Protein AF-I6QTQ9-F1 (afdb_monomer_lite)

InterPro domains:
  IPR035966 Phosphofructokinase superfamily [SSF53784] (1-137)

Foldseek 3Di:
DCVDVLVVLLLVQLLVCLVPHDCDPVRPSLVSDDPSSSVVLVLWDPVQNVQSNDDADPVSHRPVVPRQVQVRVVVNVVVVLVVCVVVVNHPDDDDDDDDDDDPVPPPDDDDPVCVVVVVQQVVQVVVCVVVVHPPDGRD

Organism: NCBI:txid29689

Secondary structure (DSSP, 8-state):
-TT-HHHHHHHHHHHHHHHHS---TT-GGGGGS-HHHHHHHHHS-HHHHHHHTSPPPTTS---GGGS-HHHHHHHHHHHHHHHHHHTTS--S---------SHHHHTSPPPHHHHHHHHHHHHHHHHHHHTT--S----

Sequence (139 aa):
IDFIPEVQKLIAELNEILAHDVVDEAGAWKSKLQPESRQLFDFLPKTIQEQLLLERDPHGNVQVAKIETEKMLIAMVETELEKRKAEGKYPAHFRGQSHFFGYEGRCGLPTIFDSNYCYALGYGSGALLQCGKTGLISS

pLDDT: mean 90.55, std 7.36, range [69.12, 98.5]

Radius of gyration: 22.9 Å; chains: 1; bounding box: 55×28×61 Å

Structure (mmCIF, N/CA/C/O backbone):
data_AF-I6QTQ9-F1
#
_entry.id   AF-I6QTQ9-F1
#
loop_
_atom_site.group_PDB
_atom_site.id
_atom_site.type_symbol
_atom_site.label_atom_id
_atom_site.label_alt_id
_atom_site.label_comp_id
_atom_site.label_asym_id
_atom_site.label_entity_id
_atom_site.label_seq_id
_atom_site.pdbx_PDB_ins_code
_atom_site.Cartn_x
_atom_site.Cartn_y
_atom_site.Cartn_z
_atom_site.occupancy
_atom_site.B_iso_or_equiv
_atom_site.auth_seq_id
_atom_site.auth_comp_id
_atom_site.auth_asym_id
_atom_site.auth_atom_id
_atom_site.pdbx_PDB_model_num
ATOM 1 N N . ILE A 1 1 ? -3.577 4.062 1.954 1.00 78.25 1 ILE A N 1
ATOM 2 C CA . ILE A 1 1 ? -3.599 5.017 3.092 1.00 78.25 1 ILE A CA 1
ATOM 3 C C . ILE A 1 1 ? -2.742 6.269 2.884 1.00 78.25 1 ILE A C 1
ATOM 5 O O . ILE A 1 1 ? -3.013 7.280 3.512 1.00 78.25 1 ILE A O 1
ATOM 9 N N . ASP A 1 2 ? -1.763 6.233 1.977 1.00 78.81 2 ASP A N 1
ATOM 10 C CA . ASP A 1 2 ? -0.754 7.288 1.786 1.00 78.81 2 ASP A CA 1
ATOM 11 C C . ASP A 1 2 ? -1.266 8.590 1.134 1.00 78.81 2 ASP A C 1
ATOM 13 O O . ASP A 1 2 ? -0.495 9.469 0.794 1.00 78.81 2 ASP A O 1
ATOM 17 N N . PHE A 1 3 ? -2.578 8.722 0.940 1.00 86.62 3 PHE A N 1
ATOM 18 C CA . PHE A 1 3 ? -3.223 9.923 0.392 1.00 86.62 3 PHE A CA 1
ATOM 19 C C . PHE A 1 3 ? -4.131 10.616 1.416 1.00 86.62 3 PHE A C 1
ATOM 21 O O . PHE A 1 3 ? -4.825 11.571 1.080 1.00 86.62 3 PHE A O 1
ATOM 28 N N . ILE A 1 4 ? -4.162 10.120 2.657 1.00 89.81 4 ILE A N 1
ATOM 29 C CA . ILE A 1 4 ? -4.939 10.711 3.746 1.00 89.81 4 ILE A CA 1
ATOM 30 C C . ILE A 1 4 ? -3.981 11.606 4.552 1.00 89.81 4 ILE A C 1
ATOM 32 O O . ILE A 1 4 ? -3.058 11.066 5.165 1.00 89.81 4 ILE A O 1
ATOM 36 N N . PRO A 1 5 ? -4.165 12.942 4.577 1.00 93.69 5 PRO A N 1
ATOM 37 C CA . PRO A 1 5 ? -3.170 13.868 5.133 1.00 93.69 5 PRO A CA 1
ATOM 38 C C . PRO A 1 5 ? -2.770 13.586 6.587 1.00 93.69 5 PRO A C 1
ATOM 40 O O . PRO A 1 5 ? -1.596 13.646 6.942 1.00 93.69 5 PRO A O 1
ATOM 43 N N . GLU A 1 6 ? -3.735 13.231 7.434 1.00 93.25 6 GLU A N 1
ATOM 44 C CA . GLU A 1 6 ? -3.486 12.880 8.839 1.00 93.25 6 GLU A CA 1
ATOM 45 C C . GLU A 1 6 ? -2.667 11.587 8.991 1.00 93.25 6 GLU A C 1
ATOM 47 O O . G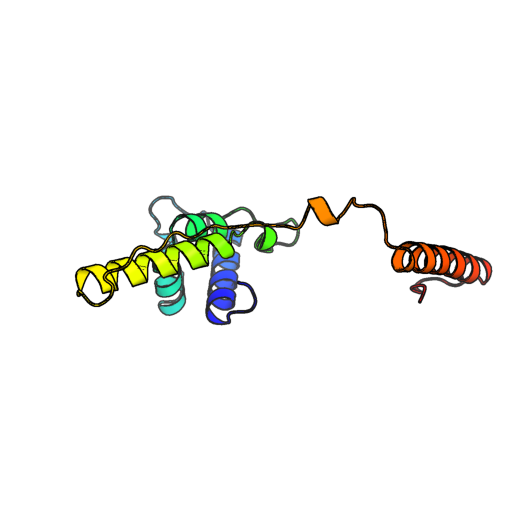LU A 1 6 ? -1.807 11.499 9.866 1.00 93.25 6 GLU A O 1
ATOM 52 N N . VAL A 1 7 ? -2.851 10.619 8.085 1.00 90.81 7 VAL A N 1
ATOM 53 C CA . VAL A 1 7 ? -2.059 9.382 8.058 1.00 90.81 7 VAL A CA 1
ATOM 54 C C . VAL A 1 7 ? -0.651 9.647 7.532 1.00 90.81 7 VAL A C 1
ATOM 56 O O . VAL A 1 7 ? 0.303 9.097 8.071 1.00 90.81 7 VAL A O 1
ATOM 59 N N . GLN A 1 8 ? -0.495 10.516 6.530 1.00 91.06 8 GLN A N 1
ATOM 60 C CA . GLN A 1 8 ? 0.825 10.937 6.049 1.00 91.06 8 GLN A CA 1
ATOM 61 C C . GLN A 1 8 ? 1.626 11.630 7.157 1.00 91.06 8 GLN A C 1
ATOM 63 O O . GLN A 1 8 ? 2.799 11.316 7.351 1.00 91.06 8 GLN A O 1
ATOM 68 N N . LYS A 1 9 ? 0.985 12.524 7.926 1.00 93.06 9 LYS A N 1
ATOM 69 C CA . LYS A 1 9 ? 1.603 13.176 9.091 1.00 93.06 9 LYS A CA 1
ATOM 70 C C . LYS A 1 9 ? 2.059 12.141 10.124 1.00 93.06 9 LYS A C 1
ATOM 72 O O . LYS A 1 9 ? 3.211 12.176 10.546 1.00 93.06 9 LYS A O 1
ATOM 77 N N . LEU A 1 10 ? 1.189 11.192 10.474 1.00 93.06 10 LEU A N 1
ATOM 78 C CA . LEU A 1 10 ? 1.529 10.098 11.385 1.00 93.06 10 LEU A CA 1
ATOM 79 C C . LEU A 1 10 ? 2.707 9.258 10.863 1.00 93.06 10 LEU A C 1
ATOM 81 O O . LEU A 1 10 ? 3.632 8.978 11.616 1.00 93.06 10 LEU A O 1
ATOM 85 N N . ILE A 1 11 ? 2.703 8.876 9.583 1.00 90.44 11 ILE A N 1
ATOM 86 C CA . ILE A 1 11 ? 3.791 8.106 8.961 1.00 90.44 11 ILE A CA 1
ATOM 87 C C . ILE A 1 11 ? 5.117 8.870 9.028 1.00 90.44 11 ILE A C 1
ATOM 89 O O . ILE A 1 11 ? 6.137 8.273 9.370 1.00 90.44 11 ILE A O 1
ATOM 93 N N . ALA A 1 12 ? 5.107 10.172 8.739 1.00 89.44 12 ALA A N 1
ATOM 94 C CA . ALA A 1 12 ? 6.301 11.005 8.814 1.00 89.44 12 ALA A CA 1
ATOM 95 C C . ALA A 1 12 ? 6.863 11.059 10.244 1.00 89.44 12 ALA A C 1
ATOM 97 O O . ALA A 1 12 ? 8.049 10.812 10.438 1.00 89.44 12 ALA A O 1
ATOM 98 N N . GLU A 1 13 ? 6.013 11.287 11.252 1.00 91.00 13 GLU A N 1
ATOM 99 C CA . GLU A 1 13 ? 6.435 11.266 12.660 1.00 91.00 13 GLU A CA 1
ATOM 100 C C . GLU A 1 13 ? 6.995 9.895 13.075 1.00 91.00 13 GLU A C 1
ATOM 102 O O . GLU A 1 13 ? 8.024 9.818 13.744 1.00 91.00 13 GLU A O 1
ATOM 107 N N . LEU A 1 14 ? 6.357 8.802 12.642 1.00 89.50 14 LEU A N 1
ATOM 108 C CA . LEU A 1 14 ? 6.837 7.445 12.910 1.00 89.50 14 LEU A CA 1
ATOM 109 C C . LEU A 1 14 ? 8.188 7.163 12.247 1.00 89.50 14 LEU A C 1
ATOM 111 O O . LEU A 1 14 ? 9.004 6.462 12.837 1.00 89.50 14 LEU A O 1
ATOM 115 N N . ASN A 1 15 ? 8.435 7.684 11.043 1.00 86.88 15 ASN A N 1
ATOM 116 C CA . ASN A 1 15 ? 9.714 7.507 10.354 1.00 86.88 15 ASN A CA 1
ATOM 117 C C . ASN A 1 15 ? 10.863 8.152 11.128 1.00 86.88 15 ASN A C 1
ATOM 119 O O . ASN A 1 15 ? 11.883 7.500 11.327 1.00 86.88 15 ASN A O 1
ATOM 123 N N . GLU A 1 16 ? 10.675 9.379 11.614 1.00 86.12 16 GLU A N 1
ATOM 124 C CA . GLU A 1 16 ? 11.678 10.071 12.431 1.00 86.12 16 GLU A CA 1
ATOM 125 C C . GLU A 1 16 ? 11.960 9.311 13.735 1.00 86.12 16 GLU A C 1
ATOM 127 O O . GLU A 1 16 ? 13.116 9.108 14.105 1.00 86.12 16 GLU A O 1
ATOM 132 N N . ILE A 1 17 ? 10.912 8.821 14.408 1.00 86.56 17 ILE A N 1
ATOM 133 C CA . ILE A 1 17 ? 11.059 8.039 15.644 1.00 86.56 17 ILE A CA 1
ATOM 134 C C . ILE A 1 17 ? 11.807 6.728 15.371 1.00 86.56 17 ILE A C 1
ATOM 136 O O . ILE A 1 17 ? 12.743 6.400 16.089 1.00 86.56 17 ILE A O 1
ATOM 140 N N . LEU A 1 18 ? 11.442 5.981 14.327 1.00 83.31 18 LEU A N 1
ATOM 141 C CA . LEU A 1 18 ? 12.070 4.690 14.012 1.00 83.31 18 LEU A CA 1
ATOM 142 C C . LEU A 1 18 ? 13.500 4.819 13.476 1.00 83.31 18 LEU A C 1
ATOM 144 O O . LEU A 1 18 ? 14.281 3.879 13.603 1.00 83.31 18 LEU A O 1
ATOM 148 N N . ALA A 1 19 ? 13.848 5.954 12.867 1.00 81.50 19 ALA A N 1
ATOM 149 C CA . ALA A 1 19 ? 15.202 6.216 12.388 1.00 81.50 19 ALA A CA 1
ATOM 150 C C . ALA A 1 19 ? 16.185 6.524 13.529 1.00 81.50 19 ALA A C 1
ATOM 152 O O . ALA A 1 19 ? 17.388 6.292 13.386 1.00 81.50 19 ALA A O 1
ATOM 153 N N . HIS A 1 20 ? 15.693 7.062 14.648 1.00 76.50 20 HIS A N 1
ATOM 154 C CA . HIS A 1 20 ? 16.536 7.606 15.715 1.00 76.50 20 HIS A CA 1
ATOM 155 C C . HIS A 1 20 ? 16.393 6.899 17.063 1.00 76.50 20 HIS A C 1
ATOM 157 O O . HIS A 1 20 ? 17.303 6.982 17.887 1.00 76.50 20 HIS A O 1
ATOM 163 N N . ASP A 1 21 ? 15.295 6.185 17.290 1.00 69.12 21 ASP A N 1
ATOM 164 C CA . ASP A 1 21 ? 14.964 5.579 18.571 1.00 69.12 21 ASP A CA 1
ATOM 165 C C . ASP A 1 21 ? 14.597 4.098 18.440 1.00 69.12 21 ASP A C 1
ATOM 167 O O . ASP A 1 21 ? 14.105 3.624 17.417 1.00 69.12 21 ASP A O 1
ATOM 171 N N . VAL A 1 22 ? 14.778 3.360 19.536 1.00 71.44 22 VAL A N 1
ATOM 172 C CA . VAL A 1 22 ? 14.223 2.012 19.674 1.00 71.44 22 VAL A CA 1
ATOM 173 C C . VAL A 1 22 ? 12.784 2.141 20.165 1.00 71.44 22 VAL A C 1
ATOM 175 O O . VAL A 1 22 ? 12.533 2.724 21.220 1.00 71.44 22 VAL A O 1
ATOM 178 N N . VAL A 1 23 ? 11.842 1.589 19.402 1.00 78.19 23 VAL A N 1
ATOM 179 C CA . VAL A 1 23 ? 10.444 1.446 19.823 1.00 78.19 23 VAL A CA 1
ATOM 180 C C . VAL A 1 23 ? 10.403 0.442 20.966 1.00 78.19 23 VAL A C 1
ATOM 182 O O . VAL A 1 23 ? 10.642 -0.748 20.776 1.00 78.19 23 VAL A O 1
ATOM 185 N N . ASP A 1 24 ? 10.139 0.933 22.171 1.00 79.50 24 ASP A N 1
ATOM 186 C CA . ASP A 1 24 ? 10.015 0.103 23.357 1.00 79.50 24 ASP A CA 1
ATOM 187 C C . ASP A 1 24 ? 8.655 -0.607 23.392 1.00 79.50 24 ASP A C 1
ATOM 189 O O . ASP A 1 24 ? 7.615 -0.014 23.091 1.00 79.50 24 ASP A O 1
ATOM 193 N N . GLU A 1 25 ? 8.645 -1.872 23.824 1.00 73.69 25 GLU A N 1
ATOM 194 C CA . GLU A 1 25 ? 7.405 -2.650 23.986 1.00 73.69 25 GLU A CA 1
ATOM 195 C C . GLU A 1 25 ? 6.445 -2.016 25.008 1.00 73.69 25 GLU A C 1
ATOM 197 O O . GLU A 1 25 ? 5.232 -2.198 24.917 1.00 73.69 25 GLU A O 1
ATOM 202 N N . ALA A 1 26 ? 6.970 -1.232 25.958 1.00 75.75 26 ALA A N 1
ATOM 203 C CA . ALA A 1 26 ? 6.173 -0.509 26.948 1.00 75.75 26 ALA A CA 1
ATOM 204 C C . ALA A 1 26 ? 5.441 0.721 26.367 1.00 75.75 26 ALA A C 1
ATOM 206 O O . ALA A 1 26 ? 4.565 1.281 27.029 1.00 75.75 26 ALA A O 1
ATOM 207 N N . GLY A 1 27 ? 5.741 1.117 25.124 1.00 80.69 27 GLY A N 1
ATOM 208 C CA . GLY A 1 27 ? 5.030 2.168 24.401 1.00 80.69 27 GLY A CA 1
ATOM 209 C C . GLY A 1 27 ? 5.364 3.597 24.836 1.00 80.69 27 GLY A C 1
ATOM 210 O O . GLY A 1 27 ? 4.590 4.508 24.529 1.00 80.69 27 GLY A O 1
ATOM 211 N N . ALA A 1 28 ? 6.482 3.826 25.531 1.00 83.62 28 ALA A N 1
ATOM 212 C CA . ALA A 1 28 ? 6.926 5.160 25.928 1.00 83.62 28 ALA A CA 1
ATOM 213 C C . ALA A 1 28 ? 7.176 6.065 24.712 1.00 83.62 28 ALA A C 1
ATOM 215 O O . ALA A 1 28 ? 6.870 7.255 24.759 1.00 83.62 28 ALA A O 1
ATOM 216 N N . TRP A 1 29 ? 7.631 5.503 23.589 1.00 86.94 29 TRP A N 1
ATOM 217 C CA . TRP A 1 29 ? 7.801 6.224 22.324 1.00 86.94 29 TRP A CA 1
ATOM 218 C C . TRP A 1 29 ? 6.529 6.955 21.852 1.00 86.94 29 TRP A C 1
ATOM 220 O O . TRP A 1 29 ? 6.632 8.001 21.210 1.00 86.94 29 TRP A O 1
ATOM 230 N N . LYS A 1 30 ? 5.323 6.487 22.221 1.00 88.19 30 LYS A N 1
ATOM 231 C CA . LYS A 1 30 ? 4.054 7.138 21.846 1.00 88.19 30 LYS A CA 1
ATOM 232 C C . LYS A 1 30 ? 3.933 8.566 22.380 1.00 88.19 30 LYS A C 1
ATOM 234 O O . LYS A 1 30 ? 3.153 9.344 21.840 1.00 88.19 30 LYS A O 1
ATOM 239 N N . SER A 1 31 ? 4.670 8.939 23.431 1.00 87.75 31 SER A N 1
ATOM 240 C CA . SER A 1 31 ? 4.675 10.320 23.932 1.00 87.75 31 SER A CA 1
ATOM 241 C C . SER A 1 31 ? 5.428 11.296 23.026 1.00 87.75 31 SER A C 1
ATOM 243 O O . SER A 1 31 ? 5.324 12.499 23.238 1.00 87.75 31 SER A O 1
ATOM 245 N N . LYS A 1 32 ? 6.204 10.792 22.058 1.00 88.50 32 LYS A N 1
ATOM 246 C CA . LYS A 1 32 ? 6.933 11.599 21.069 1.00 88.50 32 LYS A CA 1
ATOM 247 C C . LYS A 1 32 ? 6.059 11.994 19.876 1.00 88.50 32 LYS A C 1
ATOM 249 O O . LYS A 1 32 ? 6.402 12.936 19.170 1.00 88.50 32 LYS A O 1
ATOM 254 N N . LEU A 1 33 ? 4.938 11.297 19.672 1.00 92.44 33 LEU A N 1
ATOM 255 C CA . LEU A 1 33 ? 3.940 11.665 18.673 1.00 92.44 33 LEU A CA 1
ATOM 256 C C . LEU A 1 33 ? 3.204 12.939 19.089 1.00 92.44 33 LEU A C 1
ATOM 258 O O . LEU A 1 33 ? 2.914 13.152 20.271 1.00 92.44 33 LEU A O 1
ATOM 262 N N . GLN A 1 34 ? 2.826 13.744 18.100 1.00 9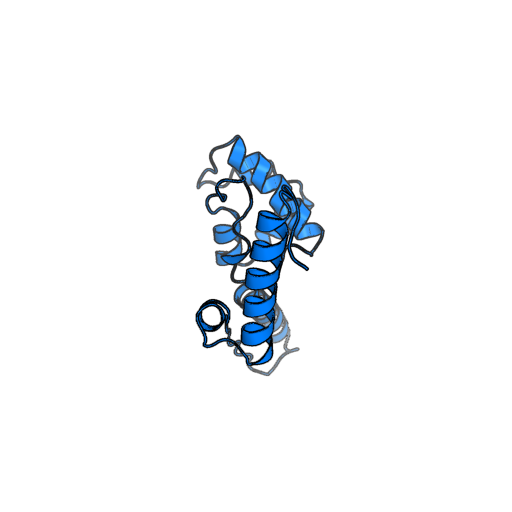4.69 34 GLN A N 1
ATOM 263 C CA . GLN A 1 34 ? 1.898 14.848 18.317 1.00 94.69 34 GLN A CA 1
ATOM 264 C C . GLN A 1 34 ? 0.545 14.317 18.820 1.00 94.69 34 GLN A C 1
ATOM 266 O O . GLN A 1 34 ? 0.155 13.202 18.453 1.00 94.69 34 GLN A O 1
ATOM 271 N N . PRO A 1 35 ? -0.202 15.086 19.635 1.00 95.12 35 PRO A N 1
ATOM 272 C CA . PRO A 1 35 ? -1.456 14.621 20.228 1.00 95.12 35 PRO A CA 1
ATOM 273 C C . PRO A 1 35 ? -2.458 14.076 19.204 1.00 95.12 35 PRO A C 1
ATOM 275 O O . PRO A 1 35 ? -3.058 13.027 19.439 1.00 95.12 35 PRO A O 1
ATOM 278 N N . GLU A 1 36 ? -2.596 14.733 18.048 1.00 94.31 36 GLU A N 1
ATOM 279 C CA . GLU A 1 36 ? -3.516 14.295 16.993 1.00 94.31 36 GLU A CA 1
ATOM 280 C C . GLU A 1 36 ? -3.041 12.994 16.334 1.00 94.31 36 GLU A C 1
ATOM 282 O O . GLU A 1 36 ? -3.832 12.079 16.113 1.00 94.31 36 GLU A O 1
ATOM 287 N N . SER A 1 37 ? -1.736 12.885 16.069 1.00 95.50 37 SER A N 1
ATOM 288 C CA . SER A 1 37 ? -1.108 11.699 15.474 1.00 95.50 37 SER A CA 1
ATOM 289 C C . SER A 1 37 ? -1.203 10.498 16.418 1.00 95.50 37 SER A C 1
ATOM 291 O O . SER A 1 37 ? -1.515 9.389 15.990 1.00 95.50 37 SER A O 1
ATOM 293 N N . ARG A 1 38 ? -1.020 10.718 17.725 1.00 94.56 38 ARG A N 1
ATOM 294 C CA . ARG A 1 38 ? -1.202 9.695 18.758 1.00 94.56 38 ARG A CA 1
ATOM 295 C C . ARG A 1 38 ? -2.650 9.225 18.839 1.00 94.56 38 ARG A C 1
ATOM 297 O O . ARG A 1 38 ? -2.891 8.022 18.879 1.00 94.56 38 ARG A O 1
ATOM 304 N N . GLN A 1 39 ? -3.603 10.156 18.839 1.00 94.81 39 GLN A N 1
ATOM 305 C CA . GLN A 1 39 ? -5.024 9.816 18.851 1.00 94.81 39 GLN A CA 1
ATOM 306 C C . GLN A 1 39 ? -5.405 8.995 17.615 1.00 94.81 39 GLN A C 1
ATOM 308 O O . GLN A 1 39 ? -6.118 8.002 17.742 1.00 94.81 39 GLN A O 1
ATOM 313 N N . LEU A 1 40 ? -4.901 9.376 16.438 1.00 93.88 40 LEU A N 1
ATOM 314 C CA . LEU A 1 40 ? -5.091 8.613 15.210 1.00 93.88 40 LEU A CA 1
ATOM 315 C C . LEU A 1 40 ? -4.471 7.216 15.319 1.00 93.88 40 LEU A C 1
ATOM 317 O O . LEU A 1 40 ? -5.135 6.235 15.006 1.00 93.88 40 LEU A O 1
ATOM 321 N N . PHE A 1 41 ? -3.230 7.107 15.797 1.00 93.00 41 PHE A N 1
ATOM 322 C CA . PHE A 1 41 ? -2.550 5.823 15.966 1.00 93.00 41 PHE A CA 1
ATOM 323 C C . PHE A 1 41 ? -3.331 4.880 16.889 1.00 93.00 41 PHE A C 1
ATOM 325 O O . PHE A 1 41 ? -3.563 3.728 16.535 1.00 93.00 41 PHE A O 1
ATOM 332 N N . ASP A 1 42 ? -3.783 5.378 18.043 1.00 92.31 42 ASP A N 1
ATOM 333 C CA . ASP A 1 42 ? -4.542 4.589 19.017 1.00 92.31 42 ASP A CA 1
ATOM 334 C C . ASP A 1 42 ? -5.956 4.232 18.513 1.00 92.31 42 ASP A C 1
ATOM 336 O O . ASP A 1 42 ? -6.525 3.228 18.944 1.00 92.31 42 ASP A O 1
ATOM 340 N N . PHE A 1 43 ? -6.513 5.017 17.585 1.00 90.75 43 PHE A N 1
ATOM 341 C CA . PHE A 1 43 ? -7.791 4.738 16.925 1.00 90.75 43 PHE A CA 1
ATOM 342 C C . PHE A 1 43 ? -7.697 3.623 15.868 1.00 90.75 43 PHE A C 1
ATOM 344 O O . PHE A 1 43 ? -8.683 2.925 15.623 1.00 90.75 43 PHE A O 1
ATOM 351 N N . LEU A 1 44 ? -6.534 3.433 15.240 1.00 91.38 44 LEU A N 1
ATOM 352 C CA . LEU A 1 44 ? -6.348 2.401 14.218 1.00 91.38 44 LEU A CA 1
ATOM 353 C C . LEU A 1 44 ? -6.413 0.983 14.817 1.00 91.38 44 LEU A C 1
ATOM 355 O O . LEU A 1 44 ? -5.996 0.772 15.958 1.00 91.38 44 LEU A O 1
ATOM 359 N N . PRO A 1 45 ? -6.859 -0.032 14.051 1.00 89.94 45 PRO A N 1
ATOM 360 C CA . PRO A 1 45 ? -6.799 -1.426 14.488 1.00 89.94 45 PRO A CA 1
ATOM 361 C C . PRO A 1 45 ? -5.369 -1.859 14.847 1.00 89.94 45 PRO A C 1
ATOM 363 O O . PRO A 1 45 ? -4.414 -1.462 14.179 1.00 89.94 45 PRO A O 1
ATOM 366 N N . LYS A 1 46 ? -5.214 -2.728 15.858 1.00 89.12 46 LYS A N 1
ATOM 367 C CA . LYS A 1 46 ? -3.893 -3.186 16.343 1.00 89.12 46 LYS A CA 1
ATOM 368 C C . LYS A 1 46 ? -2.995 -3.747 15.240 1.00 89.12 46 LYS A C 1
ATOM 370 O O . LYS A 1 46 ? -1.819 -3.416 15.186 1.00 89.12 46 LYS A O 1
ATOM 375 N N . THR A 1 47 ? -3.560 -4.527 14.323 1.00 86.81 47 THR A N 1
ATOM 376 C CA . THR A 1 47 ? -2.817 -5.085 13.184 1.00 86.81 47 THR A CA 1
ATOM 377 C C . THR A 1 47 ? -2.209 -3.998 12.296 1.00 86.81 47 THR A C 1
ATOM 379 O O . THR A 1 47 ? -1.104 -4.155 11.790 1.00 86.81 47 THR A O 1
ATOM 382 N N . ILE A 1 48 ? -2.896 -2.867 12.134 1.00 89.62 48 ILE A N 1
ATOM 383 C CA . ILE A 1 48 ? -2.411 -1.727 11.349 1.00 89.62 48 ILE A CA 1
ATOM 384 C C . ILE A 1 48 ? -1.370 -0.933 12.131 1.00 89.62 48 ILE A C 1
ATOM 386 O O . ILE A 1 48 ? -0.370 -0.521 11.550 1.00 89.62 48 ILE A O 1
ATOM 390 N N . GLN A 1 49 ? -1.559 -0.768 13.444 1.00 90.56 49 GLN A N 1
ATOM 391 C CA . GLN A 1 49 ? -0.539 -0.188 14.324 1.00 90.56 49 GLN A CA 1
ATOM 392 C C . GLN A 1 49 ? 0.785 -0.958 14.205 1.00 90.56 49 GLN A C 1
ATOM 394 O O . GLN A 1 49 ? 1.828 -0.352 13.990 1.00 90.56 49 GLN A O 1
ATOM 399 N N . GLU A 1 50 ? 0.737 -2.291 14.265 1.00 88.50 50 GLU A N 1
ATOM 400 C CA . GLU A 1 50 ? 1.902 -3.168 14.093 1.00 88.50 50 GLU A CA 1
ATOM 401 C C . GLU A 1 50 ? 2.520 -3.029 12.693 1.00 88.50 50 GLU A C 1
ATOM 403 O O . GLU A 1 50 ? 3.734 -2.877 12.565 1.00 88.50 50 GLU A O 1
ATOM 408 N N . GLN A 1 51 ? 1.696 -3.005 11.638 1.00 87.81 51 GLN A N 1
ATOM 409 C CA . GLN A 1 51 ? 2.167 -2.836 10.258 1.00 87.81 51 GLN A CA 1
ATOM 410 C C . GLN A 1 51 ? 2.862 -1.485 10.020 1.00 87.81 51 GLN A C 1
ATOM 412 O O . GLN A 1 51 ? 3.836 -1.421 9.269 1.00 87.81 51 GLN A O 1
ATOM 417 N N . LEU A 1 52 ? 2.412 -0.411 10.676 1.00 88.56 52 LEU A N 1
ATOM 418 C CA . LEU A 1 52 ? 3.041 0.915 10.605 1.00 88.56 52 LEU A CA 1
ATOM 419 C C . LEU A 1 52 ? 4.412 0.972 11.300 1.00 88.56 52 LEU A C 1
ATOM 421 O O . LEU A 1 52 ? 5.229 1.840 10.975 1.00 88.56 52 LEU A O 1
ATOM 425 N N . LEU A 1 53 ? 4.678 0.048 12.225 1.00 88.06 53 LEU A N 1
ATOM 426 C CA . LEU A 1 53 ? 5.938 -0.068 12.963 1.00 88.06 53 LEU A CA 1
ATOM 427 C C . LEU A 1 53 ? 6.929 -1.053 12.326 1.00 88.06 53 LEU A C 1
ATOM 429 O O . LEU A 1 53 ? 8.042 -1.196 12.824 1.00 88.06 53 LEU A O 1
ATOM 433 N N . LEU A 1 54 ? 6.553 -1.719 11.228 1.00 83.56 54 LEU A N 1
ATOM 434 C CA . LEU A 1 54 ? 7.447 -2.625 10.506 1.00 83.56 54 LEU A CA 1
ATOM 435 C C . LEU A 1 54 ? 8.690 -1.908 9.968 1.00 83.56 54 LEU A C 1
ATOM 437 O O . LEU A 1 54 ? 8.687 -0.701 9.704 1.00 83.56 54 LEU A O 1
ATOM 441 N N . GLU A 1 55 ? 9.741 -2.695 9.744 1.00 76.31 55 GLU A N 1
ATOM 442 C CA . GLU A 1 55 ? 10.998 -2.221 9.172 1.00 76.31 55 GLU A CA 1
ATOM 443 C C . GLU A 1 55 ? 10.768 -1.477 7.848 1.00 76.31 55 GLU A C 1
ATOM 445 O O . GLU A 1 55 ? 9.934 -1.861 7.014 1.00 76.31 55 GLU A O 1
ATOM 450 N N . ARG A 1 56 ? 11.498 -0.376 7.674 1.00 82.06 56 ARG A N 1
ATOM 451 C CA . ARG A 1 56 ? 11.428 0.461 6.477 1.00 82.06 56 ARG A CA 1
ATOM 452 C C . ARG A 1 56 ? 12.095 -0.224 5.286 1.00 82.06 56 ARG A C 1
ATOM 454 O O . ARG A 1 56 ? 12.889 -1.146 5.444 1.00 82.06 56 ARG A O 1
ATOM 461 N N . ASP A 1 57 ? 11.723 0.190 4.079 1.00 81.06 57 ASP A N 1
ATOM 462 C CA . ASP A 1 57 ? 12.409 -0.260 2.867 1.00 81.06 57 ASP A CA 1
ATOM 463 C C . ASP A 1 57 ? 13.850 0.309 2.798 1.00 81.06 57 ASP A C 1
ATOM 465 O O . ASP A 1 57 ? 14.210 1.177 3.599 1.00 81.06 57 ASP A O 1
ATOM 469 N N . PRO A 1 58 ? 14.701 -0.134 1.849 1.00 79.31 58 PRO A N 1
ATOM 470 C CA . PRO A 1 58 ? 16.070 0.379 1.714 1.00 79.31 58 PRO A CA 1
ATOM 471 C C . PRO A 1 58 ? 16.181 1.894 1.464 1.00 79.31 58 PRO A C 1
ATOM 473 O O . PRO A 1 58 ? 17.275 2.446 1.553 1.00 79.31 58 PRO A O 1
ATOM 476 N N . HIS A 1 59 ? 15.076 2.561 1.125 1.00 78.81 59 HIS A N 1
ATOM 477 C CA . HIS A 1 59 ? 14.992 4.004 0.915 1.00 78.81 59 HIS A CA 1
ATOM 478 C C . HIS A 1 59 ? 14.440 4.750 2.144 1.00 78.81 59 HIS A C 1
ATOM 480 O O . HIS A 1 59 ? 14.304 5.969 2.092 1.00 78.81 59 HIS A O 1
ATOM 486 N N . GLY A 1 60 ? 14.141 4.046 3.243 1.00 73.06 60 GLY A N 1
ATOM 487 C CA . GLY A 1 60 ? 13.610 4.616 4.483 1.00 73.06 60 GLY A CA 1
ATOM 488 C C . GLY A 1 60 ? 12.087 4.778 4.508 1.00 73.06 60 GLY A C 1
ATOM 489 O O . GLY A 1 60 ? 11.551 5.334 5.465 1.00 73.06 60 GLY A O 1
ATOM 490 N N . ASN A 1 61 ? 11.363 4.279 3.502 1.00 74.38 61 ASN A N 1
ATOM 491 C CA . ASN A 1 61 ? 9.912 4.432 3.433 1.00 74.38 61 ASN A CA 1
ATOM 492 C C . ASN A 1 61 ? 9.180 3.320 4.183 1.00 74.38 61 ASN A C 1
ATOM 494 O O . ASN A 1 61 ? 9.631 2.174 4.271 1.00 74.38 61 ASN A O 1
ATOM 498 N N . VAL A 1 62 ? 7.983 3.644 4.679 1.00 76.75 62 VAL A N 1
ATOM 499 C CA . VAL A 1 62 ? 7.027 2.627 5.131 1.00 76.75 62 VAL A CA 1
ATOM 500 C C . VAL A 1 62 ? 6.695 1.716 3.958 1.00 76.75 62 VAL A C 1
ATOM 502 O O . VAL A 1 62 ? 6.419 2.178 2.852 1.00 76.75 62 VAL A O 1
ATOM 505 N N . GLN A 1 63 ? 6.637 0.412 4.209 1.00 75.69 63 GLN A N 1
ATOM 506 C CA . GLN A 1 63 ? 6.212 -0.561 3.209 1.00 75.69 63 GLN A CA 1
ATOM 507 C C . GLN A 1 63 ? 4.685 -0.517 3.034 1.00 75.69 63 GLN A C 1
ATOM 509 O O . GLN A 1 63 ? 3.982 -1.448 3.414 1.00 75.69 63 GLN A O 1
ATOM 514 N N . VAL A 1 64 ? 4.158 0.566 2.446 1.00 72.88 64 VAL A N 1
ATOM 515 C CA . VAL A 1 64 ? 2.708 0.811 2.292 1.00 72.88 64 VAL A CA 1
ATOM 516 C C . VAL A 1 64 ? 2.014 -0.331 1.549 1.00 72.88 64 VAL A C 1
ATOM 518 O O . VAL A 1 64 ? 0.886 -0.682 1.876 1.00 72.88 64 VAL A O 1
ATOM 521 N N . ALA A 1 65 ? 2.703 -0.968 0.599 1.00 71.56 65 ALA A N 1
ATOM 522 C CA . ALA A 1 65 ? 2.192 -2.131 -0.126 1.00 71.56 65 ALA A CA 1
ATOM 523 C C . ALA A 1 65 ? 1.941 -3.365 0.765 1.00 71.56 65 ALA A C 1
ATOM 525 O O . ALA A 1 65 ? 1.207 -4.259 0.357 1.00 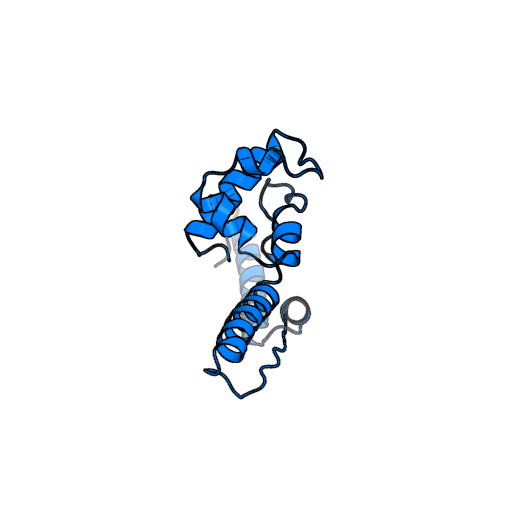71.56 65 ALA A O 1
ATOM 526 N N . LYS A 1 66 ? 2.554 -3.431 1.954 1.00 76.38 66 LYS A N 1
ATOM 527 C CA . LYS A 1 66 ? 2.306 -4.475 2.959 1.00 76.38 66 LYS A CA 1
ATOM 528 C C . LYS A 1 66 ? 1.190 -4.106 3.934 1.00 76.38 66 LYS A C 1
ATOM 530 O O . LYS A 1 66 ? 0.807 -4.951 4.736 1.00 76.38 66 LYS A O 1
ATOM 535 N N . ILE A 1 67 ? 0.693 -2.869 3.891 1.00 83.12 67 ILE A N 1
ATOM 536 C CA . ILE A 1 67 ? -0.391 -2.441 4.767 1.00 83.12 67 ILE A CA 1
ATOM 537 C C . ILE A 1 67 ? -1.710 -2.910 4.174 1.00 83.12 67 ILE A C 1
ATOM 539 O O . ILE A 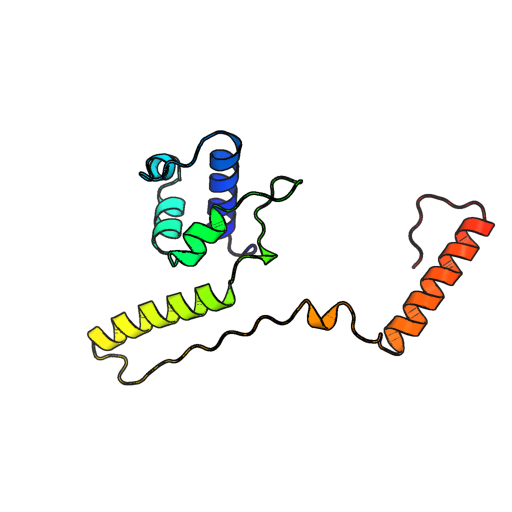1 67 ? -2.119 -2.472 3.095 1.00 83.12 67 ILE A O 1
ATOM 543 N N . GLU A 1 68 ? -2.395 -3.761 4.927 1.00 88.12 68 GLU A N 1
ATOM 544 C CA . GLU A 1 68 ? -3.665 -4.379 4.550 1.00 88.12 68 GLU A CA 1
ATOM 545 C C . GLU A 1 68 ? -4.808 -3.365 4.718 1.00 88.12 68 GLU A C 1
ATOM 547 O O . GLU A 1 68 ? -5.654 -3.457 5.611 1.00 88.12 68 GLU A O 1
ATOM 552 N N . THR A 1 69 ? -4.798 -2.331 3.870 1.00 90.44 69 THR A N 1
ATOM 553 C CA . THR A 1 69 ? -5.723 -1.185 3.916 1.00 90.44 69 THR A CA 1
ATOM 554 C C . THR A 1 69 ? -7.181 -1.640 3.850 1.00 90.44 69 THR A C 1
ATOM 556 O O . THR A 1 69 ? -8.052 -1.076 4.505 1.00 90.44 69 THR A O 1
ATOM 559 N N . GLU A 1 70 ? -7.466 -2.680 3.079 1.00 92.38 70 GLU A N 1
ATOM 560 C CA . GLU A 1 70 ? -8.791 -3.273 2.975 1.00 92.38 70 GLU A CA 1
ATOM 561 C C . GLU A 1 70 ? -9.248 -3.905 4.297 1.00 92.38 70 GLU A C 1
ATOM 563 O O . GLU A 1 70 ? -10.399 -3.722 4.697 1.00 92.38 70 GLU A O 1
ATOM 568 N N . LYS A 1 71 ? -8.347 -4.578 5.027 1.00 91.81 71 LYS A N 1
ATOM 569 C CA . LYS A 1 71 ? -8.650 -5.137 6.352 1.00 91.81 71 LYS A CA 1
ATOM 570 C C . LYS A 1 71 ? -8.799 -4.042 7.399 1.00 91.81 71 LYS A C 1
ATOM 572 O O . LYS A 1 71 ? -9.675 -4.153 8.252 1.00 91.81 71 LYS A O 1
ATOM 577 N N . MET A 1 72 ? -8.003 -2.972 7.307 1.00 91.44 72 MET A N 1
ATOM 578 C CA . MET A 1 72 ? -8.175 -1.774 8.134 1.00 91.44 72 MET A CA 1
ATOM 579 C C . MET A 1 72 ? -9.603 -1.235 8.017 1.00 91.44 72 MET A C 1
ATOM 581 O O . MET A 1 72 ? -10.276 -1.051 9.027 1.00 91.44 72 MET A O 1
ATOM 585 N N . LEU A 1 73 ? -10.075 -1.014 6.786 1.00 93.62 73 LEU A N 1
ATOM 586 C CA . LEU A 1 73 ? -11.410 -0.471 6.533 1.00 93.62 73 LEU A CA 1
ATOM 587 C C . LEU A 1 73 ? -12.512 -1.402 7.047 1.00 93.62 73 LEU A C 1
ATOM 589 O O . LEU A 1 73 ? -13.453 -0.927 7.679 1.00 93.62 73 LEU A O 1
ATOM 593 N N . ILE A 1 74 ? -12.380 -2.714 6.823 1.00 95.50 74 ILE A N 1
ATOM 594 C CA . ILE A 1 74 ? -13.324 -3.712 7.345 1.00 95.50 74 ILE A CA 1
ATOM 595 C C . ILE A 1 74 ? -13.399 -3.637 8.875 1.00 95.50 74 ILE A C 1
ATOM 597 O O . ILE A 1 74 ? -14.491 -3.468 9.411 1.00 95.50 74 ILE A O 1
ATOM 601 N N . ALA A 1 75 ? -12.258 -3.670 9.568 1.00 93.06 75 ALA A N 1
ATOM 602 C CA . ALA A 1 75 ? -12.208 -3.641 11.031 1.00 93.06 75 ALA A CA 1
ATOM 603 C C . ALA A 1 75 ? -12.771 -2.333 11.621 1.00 93.06 75 ALA A C 1
ATOM 605 O O . ALA A 1 75 ? -13.460 -2.340 12.645 1.00 93.06 75 ALA A O 1
ATOM 606 N N . MET A 1 76 ? -12.516 -1.196 10.967 1.00 92.88 76 MET A N 1
ATOM 607 C CA . MET A 1 76 ? -13.067 0.099 11.381 1.00 92.88 76 MET A CA 1
ATOM 608 C C . MET A 1 76 ? -14.592 0.154 11.214 1.00 92.88 76 MET A C 1
ATOM 610 O O . MET A 1 76 ? -15.291 0.659 12.093 1.00 92.88 76 MET A O 1
ATOM 614 N N . VAL A 1 77 ? -15.120 -0.394 10.115 1.00 95.75 77 VAL A N 1
ATOM 615 C CA . VAL A 1 77 ? -16.569 -0.504 9.891 1.00 95.75 77 VAL A CA 1
ATOM 616 C C . VAL A 1 77 ? -17.209 -1.452 10.904 1.00 95.75 77 VAL A C 1
ATOM 618 O O . VAL A 1 77 ? -18.248 -1.112 11.464 1.00 95.75 77 VAL A O 1
ATOM 621 N N . GLU A 1 78 ? -16.594 -2.603 11.179 1.00 94.31 78 GLU A N 1
ATOM 622 C CA . GLU A 1 78 ? -17.059 -3.552 12.199 1.00 94.31 78 GLU A CA 1
ATOM 623 C C . GLU A 1 78 ? -17.177 -2.877 13.569 1.00 94.31 78 GLU A C 1
ATOM 625 O O . GLU A 1 78 ? -18.249 -2.913 14.171 1.00 94.31 78 GLU A O 1
ATOM 630 N N . THR A 1 79 ? -16.136 -2.160 13.998 1.00 92.44 79 THR A N 1
ATOM 631 C CA . THR A 1 79 ? -16.111 -1.445 15.286 1.00 92.44 79 THR A CA 1
ATOM 632 C C . THR A 1 79 ? -17.244 -0.416 15.403 1.00 92.44 79 THR A C 1
ATOM 634 O O . THR A 1 79 ? -17.955 -0.353 16.409 1.00 92.44 79 THR A O 1
ATOM 637 N N . GLU A 1 80 ? -17.459 0.396 14.365 1.00 94.94 80 GLU A N 1
ATOM 638 C CA . GLU A 1 80 ? -18.530 1.401 14.362 1.00 94.94 80 GLU A CA 1
ATOM 639 C C . GLU A 1 80 ? -19.928 0.757 14.317 1.00 94.94 80 GLU A C 1
ATOM 641 O O . GLU A 1 80 ? -20.860 1.230 14.974 1.00 94.94 80 GLU A O 1
ATOM 646 N N . LEU A 1 81 ? -20.104 -0.342 13.575 1.00 96.56 81 LEU A N 1
ATOM 647 C CA . LEU A 1 81 ? -21.378 -1.064 13.519 1.00 96.56 81 LEU A CA 1
ATOM 648 C C . LEU A 1 81 ? -21.693 -1.797 14.829 1.00 96.56 81 LEU A C 1
ATOM 650 O O . LEU A 1 81 ? -22.858 -1.832 15.226 1.00 96.56 81 LEU A O 1
ATOM 654 N N . GLU A 1 82 ? -20.691 -2.321 15.534 1.00 94.50 82 GLU A N 1
ATOM 655 C CA . GLU A 1 82 ? -20.845 -2.878 16.883 1.00 94.50 82 GLU A CA 1
ATOM 656 C C . GLU A 1 82 ? -21.322 -1.818 17.876 1.00 94.50 82 GLU A C 1
ATOM 658 O O . GLU A 1 82 ? -22.289 -2.047 18.608 1.00 94.50 82 GLU A O 1
ATOM 663 N N . LYS A 1 83 ? -20.725 -0.620 17.838 1.00 95.06 83 LYS A N 1
ATOM 664 C CA . LYS A 1 83 ? -21.182 0.523 18.636 1.00 95.06 83 LYS A CA 1
ATOM 665 C C . LYS A 1 83 ? -22.645 0.862 18.338 1.00 95.06 83 LYS A C 1
ATOM 667 O O . LYS A 1 83 ? -23.461 0.963 19.253 1.00 95.06 83 LYS A O 1
ATOM 672 N N . ARG A 1 84 ? -23.021 0.974 17.061 1.00 97.50 84 ARG A N 1
ATOM 673 C CA . ARG A 1 84 ? -24.418 1.245 16.668 1.00 97.50 84 ARG A CA 1
ATOM 674 C C . ARG A 1 84 ? -25.372 0.124 17.062 1.00 97.50 84 ARG A C 1
ATOM 676 O O . ARG A 1 84 ? -26.531 0.401 17.364 1.00 97.50 84 ARG A O 1
ATOM 683 N N . LYS A 1 85 ? -24.913 -1.127 17.063 1.00 96.69 85 LYS A N 1
ATOM 684 C CA . LYS A 1 85 ? -25.697 -2.279 17.517 1.00 96.69 85 LYS A CA 1
ATOM 685 C C . LYS A 1 85 ? -25.959 -2.209 19.020 1.00 96.69 85 LYS A C 1
ATOM 687 O O . LYS A 1 85 ? -27.096 -2.430 19.428 1.00 96.69 85 LYS A O 1
ATOM 692 N N . ALA A 1 86 ? -24.960 -1.828 19.818 1.00 96.12 86 ALA A N 1
ATOM 693 C CA . ALA A 1 86 ? -25.123 -1.585 21.253 1.00 96.12 86 ALA A CA 1
ATOM 694 C C . ALA A 1 86 ? -26.107 -0.434 21.545 1.00 96.12 86 ALA A C 1
ATOM 696 O O . ALA A 1 86 ? -26.883 -0.509 22.493 1.00 96.12 86 ALA A O 1
ATOM 697 N N . GLU A 1 87 ? -26.140 0.593 20.690 1.00 97.31 87 GLU A N 1
ATOM 698 C CA . GLU A 1 87 ? -27.125 1.687 20.745 1.00 97.31 87 GLU A CA 1
ATOM 699 C C . GLU A 1 87 ? -28.517 1.309 20.188 1.00 97.31 87 GLU A C 1
ATOM 701 O O . GLU A 1 87 ? -29.419 2.147 20.168 1.00 97.31 87 GLU A O 1
ATOM 706 N N . GLY A 1 88 ? -28.709 0.085 19.680 1.00 97.00 88 GLY A N 1
ATOM 707 C CA . GLY A 1 88 ? -29.963 -0.359 19.056 1.00 97.00 88 GLY A CA 1
ATOM 708 C C . GLY A 1 88 ? -30.249 0.245 17.672 1.00 97.00 88 GLY A C 1
ATOM 709 O O . GLY A 1 88 ? -31.344 0.077 17.142 1.00 97.00 88 GLY A O 1
ATOM 710 N N . LYS A 1 89 ? -29.277 0.933 17.060 1.00 97.62 89 LYS A N 1
ATOM 711 C CA . LYS A 1 89 ? -29.398 1.607 15.751 1.00 97.62 89 LYS A CA 1
ATOM 712 C C . LYS A 1 89 ? -28.979 0.738 14.563 1.00 97.62 89 LYS A C 1
ATOM 714 O O . LYS A 1 89 ? -29.130 1.158 13.418 1.00 97.62 89 LYS A O 1
ATOM 719 N N . TYR A 1 90 ? -28.441 -0.455 14.813 1.00 97.12 90 TYR A N 1
ATOM 720 C CA . TYR A 1 90 ? -28.034 -1.398 13.771 1.00 97.12 90 TYR A CA 1
ATOM 721 C C . TYR A 1 90 ? -28.456 -2.835 14.132 1.00 97.12 90 TYR A C 1
ATOM 723 O O . TYR A 1 90 ? -27.758 -3.504 14.893 1.00 97.12 90 TYR A O 1
ATOM 731 N N . PRO A 1 91 ? -29.599 -3.328 13.614 1.00 94.69 91 PRO A N 1
ATOM 732 C CA . PRO A 1 91 ? -30.105 -4.665 13.938 1.00 94.69 91 PRO A CA 1
ATOM 733 C C . PRO A 1 91 ? -29.514 -5.784 13.061 1.00 94.69 91 PRO A C 1
ATOM 735 O O . PRO A 1 91 ? -29.763 -6.959 13.320 1.00 94.69 91 PRO A O 1
ATOM 738 N N . ALA A 1 92 ? -28.771 -5.440 12.007 1.00 95.81 92 ALA A N 1
ATOM 739 C CA . ALA A 1 92 ? -28.263 -6.399 11.031 1.00 95.81 92 ALA A CA 1
ATOM 740 C C . ALA A 1 92 ? -26.900 -6.996 11.436 1.00 95.81 92 ALA A C 1
ATOM 742 O O . ALA A 1 92 ? -26.352 -6.727 12.509 1.00 95.81 92 ALA A O 1
ATOM 743 N N . HIS A 1 93 ? -26.364 -7.850 10.565 1.00 94.19 93 HIS A N 1
ATOM 744 C CA . HIS A 1 93 ? -25.028 -8.417 10.688 1.00 94.19 93 HIS A CA 1
ATOM 745 C C . HIS A 1 93 ? -24.188 -8.012 9.478 1.00 94.19 93 HIS A C 1
ATOM 747 O O . HIS A 1 93 ? -24.617 -8.177 8.335 1.00 94.19 93 HIS A O 1
ATOM 753 N N . PHE A 1 94 ? -22.997 -7.488 9.746 1.00 96.75 94 PHE A N 1
ATOM 754 C CA . PHE A 1 94 ? -21.998 -7.175 8.739 1.00 96.75 94 PHE A CA 1
ATOM 755 C C . PHE A 1 94 ? -20.929 -8.264 8.741 1.00 96.75 94 PHE A C 1
ATOM 757 O O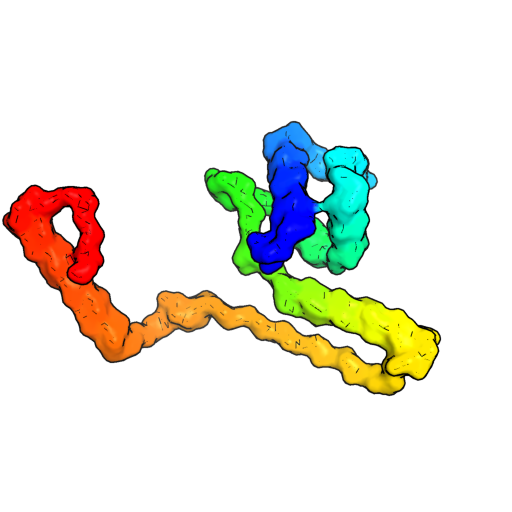 . PHE A 1 94 ? -20.507 -8.713 9.804 1.00 96.75 94 PHE A O 1
ATOM 764 N N . ARG A 1 95 ? -20.506 -8.680 7.547 1.00 95.56 95 ARG A N 1
ATOM 765 C CA . ARG A 1 95 ? -19.424 -9.642 7.350 1.00 95.56 95 ARG A CA 1
ATOM 766 C C . ARG A 1 95 ? -18.533 -9.138 6.224 1.00 95.56 95 ARG A C 1
ATOM 768 O O . ARG A 1 95 ? -18.890 -9.273 5.054 1.00 95.56 95 ARG A O 1
ATOM 775 N N . GLY A 1 96 ? -17.407 -8.531 6.584 1.00 94.25 96 GLY A N 1
ATOM 776 C CA . GLY A 1 96 ? -16.421 -8.075 5.612 1.00 94.25 96 GLY A CA 1
ATOM 777 C C . GLY A 1 96 ? -15.706 -9.248 4.942 1.00 94.25 96 GLY A C 1
ATOM 778 O O . GLY A 1 96 ? -15.414 -10.262 5.576 1.00 94.25 96 GLY A O 1
ATOM 779 N N . GLN A 1 97 ? -15.409 -9.106 3.652 1.00 95.62 97 GLN A N 1
ATOM 780 C CA . GLN A 1 97 ? -14.550 -10.025 2.913 1.00 95.62 97 GLN A CA 1
ATOM 781 C C . GLN A 1 97 ? -13.518 -9.205 2.144 1.00 95.62 97 GLN A C 1
ATOM 783 O O . GLN A 1 97 ? -13.874 -8.378 1.306 1.00 95.62 97 GLN A O 1
ATOM 788 N N . SER A 1 98 ? -12.243 -9.417 2.457 1.00 94.8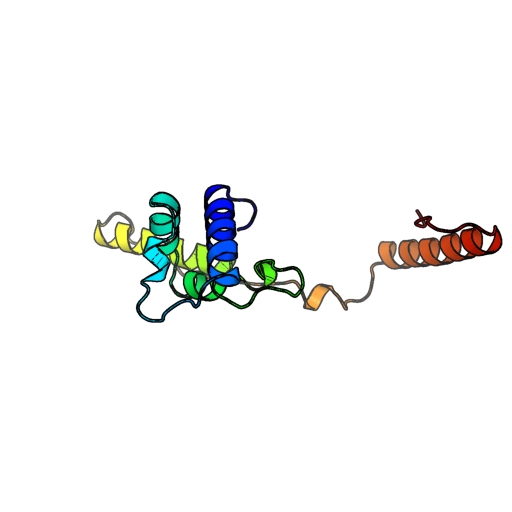1 98 SER A N 1
ATOM 789 C CA . SER A 1 98 ? -11.141 -8.755 1.771 1.00 94.81 98 SER A CA 1
ATOM 790 C C . SER A 1 98 ? -10.640 -9.575 0.587 1.00 94.81 98 SER A C 1
ATOM 792 O O . SER A 1 98 ? -10.627 -10.807 0.609 1.00 94.81 98 SER A O 1
ATOM 794 N N . HIS A 1 99 ? -10.177 -8.861 -0.433 1.00 93.81 99 HIS A N 1
ATOM 795 C CA . HIS A 1 99 ? -9.443 -9.399 -1.568 1.00 93.81 99 HIS A CA 1
ATOM 796 C C . HIS A 1 99 ? -8.267 -8.467 -1.850 1.00 93.81 99 HIS A C 1
ATOM 798 O O . HIS A 1 99 ? -8.427 -7.248 -1.804 1.00 93.81 99 HIS A O 1
ATOM 804 N N . PHE A 1 100 ? -7.104 -9.036 -2.155 1.00 90.44 100 PHE A N 1
ATOM 805 C CA . PHE A 1 100 ? -5.915 -8.275 -2.517 1.00 90.44 100 PHE A CA 1
ATOM 806 C C . PHE A 1 100 ? -5.304 -8.879 -3.778 1.00 90.44 100 PHE A C 1
ATOM 808 O O . PHE A 1 100 ? -4.571 -9.864 -3.714 1.00 90.44 100 PHE A O 1
ATOM 815 N N . PHE A 1 101 ? -5.669 -8.306 -4.924 1.00 90.75 101 PHE A N 1
ATOM 816 C CA . PHE A 1 101 ? -5.216 -8.753 -6.235 1.00 90.75 101 PHE A CA 1
ATOM 817 C C . PHE A 1 101 ? -4.100 -7.835 -6.739 1.00 90.75 101 PHE A C 1
ATOM 819 O O . PHE A 1 101 ? -4.276 -6.620 -6.833 1.00 90.75 101 PHE A O 1
ATOM 826 N N . GLY A 1 102 ? -2.944 -8.406 -7.062 1.00 87.81 102 GLY A N 1
ATOM 827 C CA . GLY A 1 102 ? -1.791 -7.669 -7.566 1.00 87.81 102 GLY A CA 1
ATOM 828 C C . GLY A 1 102 ? -0.701 -8.567 -8.144 1.00 87.81 102 GLY A C 1
ATOM 829 O O . GLY A 1 102 ? -0.334 -8.406 -9.306 1.00 87.81 102 GLY A O 1
ATOM 830 N N . TYR A 1 103 ? -0.166 -9.508 -7.361 1.00 88.06 103 TYR A N 1
ATOM 831 C CA . TYR A 1 103 ? 0.952 -10.359 -7.794 1.00 88.06 103 TYR A CA 1
ATOM 832 C C . TYR A 1 103 ? 0.599 -11.246 -8.990 1.00 88.06 103 TYR A C 1
ATOM 834 O O . TYR A 1 103 ? 1.406 -11.391 -9.906 1.00 88.06 103 TYR A O 1
ATOM 842 N N . GLU A 1 104 ? -0.617 -11.778 -9.017 1.00 91.12 104 GLU A N 1
ATOM 843 C CA . GLU A 1 104 ? -1.140 -12.603 -10.103 1.00 91.12 104 GLU A CA 1
ATOM 844 C C . GLU A 1 104 ? -1.190 -11.867 -11.449 1.00 91.12 104 GLU A C 1
ATOM 846 O O . GLU A 1 104 ? -1.109 -12.503 -12.496 1.00 91.12 104 GLU A O 1
ATOM 851 N N . GLY A 1 105 ? -1.277 -10.533 -11.440 1.00 92.06 105 GLY A N 1
ATOM 852 C CA . GLY A 1 105 ? -1.327 -9.723 -12.656 1.00 92.06 105 GLY A CA 1
ATOM 853 C C . GLY A 1 105 ? 0.046 -9.405 -13.252 1.00 92.06 105 GLY A C 1
ATOM 854 O O . GLY A 1 105 ? 0.124 -9.016 -14.412 1.00 92.06 105 GLY A O 1
ATOM 855 N N . ARG A 1 106 ? 1.140 -9.560 -12.491 1.00 93.06 106 ARG A N 1
ATOM 856 C CA . ARG A 1 106 ? 2.481 -9.096 -12.909 1.00 93.06 106 ARG A CA 1
ATOM 857 C C . ARG A 1 106 ? 3.200 -10.042 -13.868 1.00 93.06 106 ARG A C 1
ATOM 859 O O . ARG A 1 106 ? 4.042 -9.590 -14.634 1.00 93.06 106 ARG A O 1
ATOM 866 N N . CYS A 1 107 ? 2.871 -11.331 -13.821 1.00 93.00 107 CYS A N 1
ATOM 867 C CA . CYS A 1 107 ? 3.488 -12.371 -14.653 1.00 93.00 107 CYS A CA 1
ATOM 868 C C . CYS A 1 107 ? 2.455 -13.090 -15.538 1.00 93.00 107 CYS A C 1
ATOM 870 O O . CYS A 1 107 ? 2.639 -14.255 -15.889 1.00 93.00 107 CYS A O 1
ATOM 872 N N . GLY A 1 108 ? 1.349 -12.413 -15.859 1.00 92.81 108 GLY A N 1
ATOM 873 C CA . GLY A 1 108 ? 0.364 -12.899 -16.822 1.00 92.81 108 GLY A CA 1
ATOM 874 C C . GLY A 1 108 ? 0.863 -12.792 -18.265 1.00 92.81 108 GLY A C 1
ATOM 875 O O . GLY A 1 108 ? 1.852 -12.115 -18.551 1.00 92.81 108 GLY A O 1
ATOM 876 N N . LEU A 1 109 ? 0.162 -13.448 -19.194 1.00 96.81 109 LEU A N 1
ATOM 877 C CA . LEU A 1 109 ? 0.416 -13.246 -20.622 1.00 96.81 109 LEU A CA 1
ATOM 878 C C . LEU A 1 109 ? 0.092 -11.790 -21.004 1.00 96.81 109 LEU A C 1
ATOM 880 O O . LEU A 1 109 ? -0.978 -11.302 -20.627 1.00 96.81 109 LEU A O 1
ATOM 884 N N . PRO A 1 110 ? 0.975 -11.100 -21.751 1.00 97.12 110 PRO A N 1
ATOM 885 C CA . PRO A 1 110 ? 0.725 -9.728 -22.168 1.00 97.12 110 PRO A CA 1
ATOM 886 C C . PRO A 1 110 ? -0.456 -9.667 -23.134 1.00 97.12 110 PRO A C 1
ATOM 888 O O . PRO A 1 110 ? -0.718 -10.597 -23.903 1.00 97.12 110 PRO A O 1
ATOM 891 N N . THR A 1 111 ? -1.152 -8.534 -23.138 1.00 97.88 111 THR A N 1
ATOM 892 C CA . THR A 1 111 ? -2.189 -8.280 -24.138 1.00 97.88 111 THR A CA 1
ATOM 893 C C . THR A 1 111 ? -1.565 -8.112 -25.533 1.00 97.88 111 THR A C 1
ATOM 895 O O . THR A 1 111 ? -0.352 -7.934 -25.677 1.00 97.88 111 THR A O 1
ATOM 898 N N . ILE A 1 112 ? -2.382 -8.130 -26.594 1.00 98.38 112 ILE A N 1
ATOM 899 C CA . ILE A 1 112 ? -1.906 -7.791 -27.952 1.00 98.38 112 ILE A CA 1
ATOM 900 C C . ILE A 1 112 ? -1.326 -6.369 -27.975 1.00 98.38 112 ILE A C 1
ATOM 902 O O . ILE A 1 112 ? -0.317 -6.121 -28.634 1.00 98.38 112 ILE A O 1
ATOM 906 N N . PHE A 1 113 ? -1.942 -5.451 -27.224 1.00 98.31 113 PHE A N 1
ATOM 907 C CA . PHE A 1 113 ? -1.456 -4.085 -27.074 1.00 98.31 113 PHE A CA 1
ATOM 908 C C . PHE A 1 113 ? -0.055 -4.058 -26.455 1.00 98.31 113 PHE A C 1
ATOM 910 O O . PHE A 1 113 ? 0.864 -3.537 -27.083 1.00 98.31 113 PHE A O 1
ATOM 917 N N . ASP A 1 114 ? 0.130 -4.687 -25.291 1.00 98.25 114 ASP A N 1
ATOM 918 C CA . ASP A 1 114 ? 1.423 -4.696 -24.595 1.00 98.25 114 ASP A CA 1
ATOM 919 C C . ASP A 1 114 ? 2.496 -5.432 -25.399 1.00 98.25 114 ASP A C 1
ATOM 921 O O . ASP A 1 114 ? 3.645 -5.005 -25.430 1.00 98.25 114 ASP A O 1
ATOM 925 N N . SER A 1 115 ? 2.130 -6.509 -26.100 1.00 98.38 115 SER A N 1
ATOM 926 C CA . SER A 1 115 ? 3.064 -7.260 -26.946 1.00 98.38 115 SER A CA 1
ATOM 927 C C . SER A 1 115 ? 3.616 -6.395 -28.082 1.00 98.38 115 SER A C 1
ATOM 929 O O . SER A 1 115 ? 4.829 -6.325 -28.279 1.00 98.38 115 SER A O 1
ATOM 931 N N . ASN A 1 116 ? 2.733 -5.697 -28.803 1.00 98.50 116 ASN A N 1
ATOM 932 C CA . ASN A 1 116 ? 3.124 -4.816 -29.903 1.00 98.50 116 ASN A CA 1
ATOM 933 C C . ASN A 1 116 ? 3.881 -3.583 -29.399 1.00 98.50 116 ASN A C 1
ATOM 935 O O . ASN A 1 116 ? 4.893 -3.197 -29.984 1.00 98.50 116 ASN A O 1
ATOM 939 N N . TYR A 1 117 ? 3.409 -2.981 -28.307 1.00 98.25 117 TYR A N 1
ATOM 940 C CA . TYR A 1 117 ? 4.020 -1.799 -27.714 1.00 98.25 117 TYR A CA 1
ATOM 941 C C . TYR A 1 117 ? 5.430 -2.093 -27.189 1.00 98.25 117 TYR A C 1
ATOM 943 O O . TYR A 1 117 ? 6.383 -1.425 -27.583 1.00 98.25 117 TYR A O 1
ATOM 951 N N . CYS A 1 118 ? 5.602 -3.145 -26.385 1.00 98.19 118 CYS A N 1
ATOM 952 C CA . CYS A 1 118 ? 6.909 -3.530 -25.850 1.00 98.19 118 CYS A CA 1
ATOM 953 C C . CYS A 1 118 ? 7.891 -3.944 -26.954 1.00 98.19 118 CYS A C 1
ATOM 955 O O . CYS A 1 118 ? 9.078 -3.622 -26.868 1.00 98.19 118 CYS A O 1
ATOM 957 N N . TYR A 1 119 ? 7.411 -4.604 -28.014 1.00 98.25 119 TYR A N 1
ATOM 958 C CA . TYR A 1 119 ? 8.238 -4.898 -29.184 1.00 98.25 119 TYR A CA 1
ATOM 959 C C . TYR A 1 119 ? 8.725 -3.612 -29.869 1.00 98.25 119 TYR A C 1
ATOM 961 O O . TYR A 1 119 ? 9.919 -3.469 -30.140 1.00 98.25 119 TYR A O 1
ATOM 969 N N . ALA A 1 120 ? 7.823 -2.653 -30.101 1.00 98.31 120 ALA A N 1
ATOM 970 C CA . ALA A 1 120 ? 8.161 -1.372 -30.716 1.00 98.31 120 ALA A CA 1
ATOM 971 C C . ALA A 1 120 ? 9.145 -0.555 -29.862 1.00 98.31 120 ALA A C 1
ATOM 973 O O . ALA A 1 120 ? 10.095 0.000 -30.412 1.00 98.31 120 ALA A O 1
ATOM 974 N N . LEU A 1 121 ? 8.986 -0.541 -28.533 1.00 98.44 121 LEU A N 1
ATOM 975 C CA . LEU A 1 121 ? 9.931 0.103 -27.613 1.00 98.44 121 LEU A CA 1
ATOM 976 C C . LEU A 1 121 ? 11.341 -0.496 -27.711 1.00 98.44 121 LEU A C 1
ATOM 978 O O . LEU A 1 121 ? 12.330 0.238 -27.776 1.00 98.44 121 LEU A O 1
ATOM 982 N N . GLY A 1 122 ? 11.449 -1.827 -27.744 1.00 98.25 122 GLY A N 1
ATOM 983 C CA . GLY A 1 122 ? 12.735 -2.508 -27.915 1.00 98.25 122 GLY A CA 1
ATOM 984 C C . GLY A 1 122 ? 13.379 -2.181 -29.262 1.00 98.25 122 GLY A C 1
ATOM 985 O O . GLY A 1 122 ? 14.566 -1.854 -29.327 1.00 98.25 122 GLY A O 1
ATOM 986 N N . TYR A 1 123 ? 12.581 -2.197 -30.331 1.00 98.19 123 TYR A N 1
ATOM 987 C CA . TYR A 1 123 ? 13.038 -1.854 -31.675 1.00 98.19 123 TYR A CA 1
ATOM 988 C C . TYR A 1 123 ? 13.517 -0.394 -31.768 1.00 98.19 123 TYR A C 1
ATOM 990 O O . TYR A 1 123 ? 14.619 -0.128 -32.253 1.00 98.19 123 TYR A O 1
ATOM 998 N N . GLY A 1 124 ? 12.731 0.553 -31.246 1.00 98.00 124 GLY A N 1
ATOM 999 C CA . GLY A 1 124 ? 13.071 1.977 -31.195 1.00 98.00 124 GLY A CA 1
ATOM 1000 C C . GLY A 1 124 ? 14.345 2.248 -30.395 1.00 98.00 124 GLY A C 1
ATOM 1001 O O . GLY A 1 124 ? 15.222 2.979 -30.857 1.00 98.00 124 GLY A O 1
ATOM 1002 N N . SER A 1 125 ? 14.511 1.577 -29.253 1.00 98.19 125 SER A N 1
ATOM 1003 C CA . SER A 1 125 ? 15.739 1.640 -28.448 1.00 98.19 125 SER A CA 1
ATOM 1004 C C . SER A 1 125 ? 16.970 1.183 -29.240 1.00 98.19 125 SER A C 1
ATOM 1006 O O . SER A 1 125 ? 18.020 1.824 -29.178 1.00 98.19 125 SER A O 1
ATOM 1008 N N . GLY A 1 126 ? 16.840 0.112 -30.032 1.00 97.88 126 GLY A N 1
ATOM 1009 C CA . GLY A 1 126 ? 17.904 -0.363 -30.920 1.00 97.88 126 GLY A CA 1
ATOM 1010 C C . GLY A 1 126 ? 18.300 0.669 -31.980 1.00 97.88 126 GLY A C 1
ATOM 1011 O O . GLY A 1 126 ? 19.489 0.912 -32.192 1.00 97.88 126 GLY A O 1
ATOM 1012 N N . ALA A 1 127 ? 17.320 1.337 -32.594 1.00 97.69 127 ALA A N 1
ATOM 1013 C CA . ALA A 1 127 ? 17.573 2.407 -33.557 1.00 97.69 127 ALA A CA 1
ATOM 1014 C C . ALA A 1 127 ? 18.265 3.624 -32.910 1.00 97.69 127 ALA A C 1
ATOM 1016 O O . ALA A 1 127 ? 19.224 4.161 -33.468 1.00 97.69 127 ALA A O 1
ATOM 1017 N N . LEU A 1 128 ? 17.841 4.031 -31.706 1.00 97.75 128 LEU A N 1
ATOM 1018 C CA . LEU A 1 128 ? 18.487 5.111 -30.948 1.00 97.75 128 LEU A CA 1
ATOM 1019 C C . LEU A 1 128 ? 19.960 4.798 -30.658 1.00 97.75 128 LEU A C 1
ATOM 1021 O O . LEU A 1 128 ? 20.822 5.661 -30.857 1.00 97.75 128 LEU A O 1
ATOM 1025 N N . LEU A 1 129 ? 20.251 3.561 -30.246 1.00 97.44 129 LEU A N 1
ATOM 1026 C CA . LEU A 1 129 ? 21.615 3.094 -30.011 1.00 97.44 129 LEU A CA 1
ATOM 1027 C C . LEU A 1 129 ? 22.447 3.123 -31.300 1.00 97.44 129 LEU A C 1
ATOM 1029 O O . LEU A 1 129 ? 23.571 3.623 -31.292 1.00 97.44 129 LEU A O 1
ATOM 1033 N N . GLN A 1 130 ? 21.889 2.648 -32.418 1.00 97.94 130 GLN A N 1
ATOM 1034 C CA . GLN A 1 130 ? 22.557 2.675 -33.723 1.00 97.94 130 GLN A CA 1
ATOM 1035 C C . GLN A 1 130 ? 22.898 4.105 -34.171 1.00 97.94 130 GLN A C 1
ATOM 1037 O O . GLN A 1 130 ? 23.941 4.335 -34.781 1.00 97.94 130 GLN A O 1
ATOM 1042 N N . CYS A 1 131 ? 22.057 5.083 -33.831 1.00 97.38 131 CYS A N 1
ATOM 1043 C CA . CYS A 1 131 ? 22.304 6.502 -34.086 1.00 97.38 131 CYS A CA 1
ATOM 1044 C C . CYS A 1 131 ? 23.234 7.176 -33.056 1.00 97.38 131 CYS A C 1
ATOM 1046 O O . CYS A 1 131 ? 23.351 8.407 -33.060 1.00 97.38 131 CYS A O 1
ATOM 1048 N N . GLY A 1 132 ? 23.869 6.410 -32.162 1.00 97.56 132 GLY A N 1
ATOM 1049 C CA . GLY A 1 132 ? 24.815 6.911 -31.163 1.00 97.56 132 GLY A CA 1
ATOM 1050 C C . GLY A 1 132 ? 24.174 7.776 -30.076 1.00 97.56 132 GLY A C 1
ATOM 1051 O O . GLY A 1 132 ? 24.840 8.648 -29.515 1.00 97.56 132 GLY A O 1
ATOM 1052 N N . LYS A 1 133 ? 22.875 7.604 -29.805 1.00 97.56 133 LYS A N 1
ATOM 1053 C CA . LYS A 1 133 ? 22.164 8.358 -28.763 1.00 97.56 133 LYS A CA 1
ATOM 1054 C C . LYS A 1 133 ? 22.297 7.671 -27.401 1.00 97.56 133 LYS A C 1
ATOM 1056 O O . LYS A 1 133 ? 22.371 6.451 -27.317 1.00 97.56 133 LYS A O 1
ATOM 1061 N N . THR A 1 134 ? 22.305 8.464 -26.330 1.00 97.38 134 THR A N 1
ATOM 1062 C CA . THR A 1 134 ? 22.374 8.000 -24.933 1.00 97.38 134 THR A CA 1
ATOM 1063 C C . THR A 1 134 ? 21.505 8.880 -24.034 1.00 97.38 134 THR A C 1
ATOM 1065 O O . THR A 1 134 ? 21.206 10.017 -24.399 1.00 97.38 134 THR A O 1
ATOM 1068 N N . GLY A 1 135 ? 21.084 8.357 -22.879 1.00 96.44 135 GLY A N 1
ATOM 1069 C CA . GLY A 1 135 ? 20.247 9.081 -21.913 1.00 96.44 135 GLY A CA 1
ATOM 1070 C C . GLY A 1 135 ? 18.819 9.369 -22.391 1.00 96.44 135 GLY A C 1
ATOM 1071 O O . GLY A 1 135 ? 18.166 10.249 -21.839 1.00 96.44 135 GLY A O 1
ATOM 1072 N N . LEU A 1 136 ? 18.342 8.660 -23.419 1.00 96.19 136 LEU A N 1
ATOM 1073 C CA . LEU A 1 136 ? 16.987 8.795 -23.954 1.00 96.19 136 LEU A CA 1
ATOM 1074 C C . LEU A 1 136 ? 16.133 7.586 -23.570 1.00 96.19 136 LEU A C 1
ATOM 1076 O O . LEU A 1 136 ? 16.633 6.465 -23.490 1.00 96.19 136 LEU A O 1
ATOM 1080 N N . ILE A 1 137 ? 14.838 7.826 -23.382 1.00 96.69 137 ILE A N 1
ATOM 1081 C CA . ILE A 1 137 ? 13.825 6.788 -23.181 1.00 96.69 137 ILE A CA 1
ATOM 1082 C C . ILE A 1 137 ? 13.112 6.595 -24.518 1.00 96.69 137 ILE A C 1
ATOM 1084 O O . ILE A 1 137 ? 12.674 7.574 -25.121 1.00 96.69 137 ILE A O 1
ATOM 1088 N N . SER A 1 138 ? 13.025 5.351 -24.995 1.00 95.00 138 SER A N 1
ATOM 1089 C CA . SER A 1 138 ? 12.233 5.045 -26.188 1.00 95.00 138 SER A CA 1
ATOM 1090 C C . SER A 1 138 ? 10.759 5.306 -25.899 1.00 95.00 138 SER A C 1
ATOM 1092 O O . SER A 1 138 ? 10.249 4.878 -24.864 1.00 95.00 138 SER A O 1
ATOM 1094 N N . SER A 1 139 ? 10.097 5.997 -26.819 1.00 88.69 139 SER A N 1
ATOM 1095 C CA . SER A 1 139 ? 8.697 6.416 -26.721 1.00 88.69 139 SER A CA 1
ATOM 1096 C C . SER A 1 139 ? 8.004 6.262 -28.059 1.00 88.69 139 SER A C 1
ATOM 1098 O O . SER A 1 139 ? 8.656 6.651 -29.058 1.00 88.69 139 SER A O 1
#